Protein AF-A0A7C9N1W8-F1 (afdb_monomer_lite)

InterPro domains:
  IPR045601 Domain of unknown function DUF6455 [PF20056] (12-67)

Sequence (69 aa):
MGDMLDITGAMTALERGLCGDSELQSAVIRCLNCRNDEACKAWLAKAEHGAQPPSFCPNAALFDGLRPR

Organism: NCBI:txid2691042

pLDDT: mean 93.67, std 4.57, range [69.56, 97.81]

Radius of gyration: 11.18 Å; chains: 1; bounding box: 30×17×24 Å

Structure (mmCIF, N/CA/C/O backbone):
data_AF-A0A7C9N1W8-F1
#
_entry.id   AF-A0A7C9N1W8-F1
#
loop_
_atom_site.group_PDB
_atom_site.id
_atom_site.type_symbol
_atom_site.label_atom_id
_atom_site.label_alt_id
_atom_site.label_comp_id
_atom_site.label_asym_id
_atom_site.label_entity_id
_atom_site.label_seq_id
_atom_site.pdbx_PDB_ins_code
_atom_site.Cartn_x
_atom_site.Cartn_y
_atom_site.Cartn_z
_atom_site.occupancy
_atom_site.B_iso_or_equiv
_atom_site.auth_seq_id
_atom_site.auth_comp_id
_atom_site.auth_asym_id
_atom_site.auth_atom_id
_atom_site.pdbx_PDB_model_num
ATOM 1 N N . MET A 1 1 ? -2.002 8.357 -0.191 1.00 87.00 1 MET A N 1
ATOM 2 C CA . MET A 1 1 ? -0.903 7.361 -0.162 1.00 87.00 1 MET A CA 1
ATOM 3 C C . MET A 1 1 ? -0.115 7.426 1.141 1.00 87.00 1 MET A C 1
ATOM 5 O O . MET A 1 1 ? 0.203 6.363 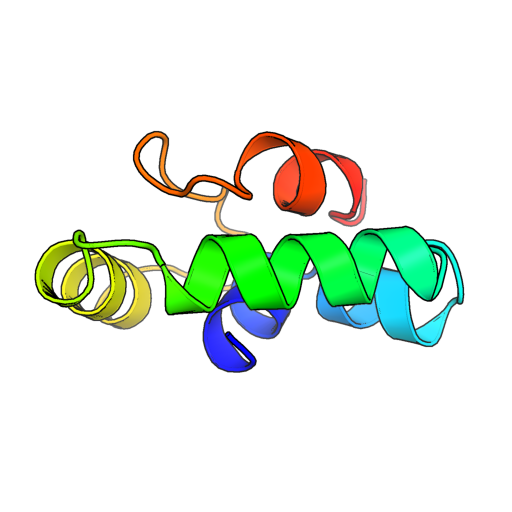1.644 1.00 87.00 1 MET A O 1
ATOM 9 N N . GLY A 1 2 ? 0.160 8.615 1.700 1.00 91.19 2 GLY A N 1
ATOM 10 C CA . GLY A 1 2 ? 0.831 8.748 3.006 1.00 91.19 2 GLY A CA 1
ATOM 11 C C . GLY A 1 2 ? 0.177 7.916 4.113 1.00 91.19 2 GLY A C 1
ATOM 12 O O . GLY A 1 2 ? 0.820 7.016 4.633 1.00 91.19 2 GLY A O 1
ATOM 13 N N . ASP A 1 3 ? -1.124 8.108 4.350 1.00 94.62 3 ASP A N 1
ATOM 14 C CA . ASP A 1 3 ? -1.878 7.360 5.374 1.00 94.62 3 ASP A CA 1
ATOM 15 C C . ASP A 1 3 ? -1.818 5.838 5.177 1.00 94.62 3 ASP A C 1
ATOM 17 O O . ASP A 1 3 ? -1.749 5.077 6.131 1.00 94.62 3 ASP A O 1
ATOM 21 N N . MET A 1 4 ? -1.798 5.383 3.920 1.00 95.12 4 MET A N 1
ATOM 22 C CA . MET A 1 4 ? -1.670 3.965 3.583 1.00 95.12 4 MET A CA 1
ATOM 23 C C . MET A 1 4 ? -0.310 3.409 4.020 1.00 95.12 4 MET A C 1
ATOM 25 O O . MET A 1 4 ? -0.256 2.335 4.607 1.00 95.12 4 MET A O 1
ATOM 29 N N . LEU A 1 5 ? 0.778 4.131 3.730 1.00 93.81 5 LEU A N 1
ATOM 30 C CA . LEU A 1 5 ? 2.139 3.737 4.105 1.00 93.81 5 LEU A CA 1
ATOM 31 C C . LEU A 1 5 ? 2.327 3.719 5.622 1.00 93.81 5 LEU A C 1
ATOM 33 O O . LEU A 1 5 ? 3.018 2.842 6.139 1.00 93.81 5 LEU A O 1
ATOM 37 N N . ASP A 1 6 ? 1.723 4.684 6.310 1.00 94.94 6 ASP A N 1
ATOM 38 C CA . ASP A 1 6 ? 1.756 4.793 7.765 1.00 94.94 6 ASP A CA 1
ATOM 39 C C . ASP A 1 6 ? 0.988 3.636 8.422 1.00 94.94 6 ASP A C 1
ATOM 41 O O . ASP A 1 6 ? 1.569 2.832 9.150 1.00 94.94 6 ASP A O 1
ATOM 45 N N . ILE A 1 7 ? -0.280 3.442 8.038 1.00 95.75 7 ILE A N 1
ATOM 46 C CA . ILE A 1 7 ? -1.142 2.381 8.574 1.00 95.75 7 ILE A CA 1
ATOM 47 C C . ILE A 1 7 ? -0.554 0.990 8.336 1.00 95.75 7 ILE A C 1
ATOM 49 O O . ILE A 1 7 ? -0.593 0.160 9.239 1.00 95.75 7 ILE A O 1
ATOM 53 N N . THR A 1 8 ? 0.013 0.696 7.161 1.0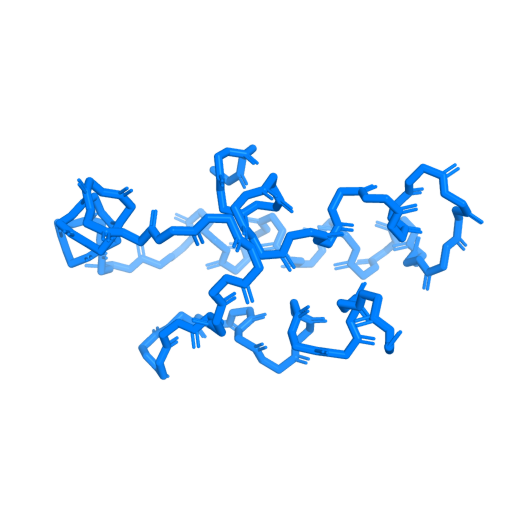0 94.56 8 THR A N 1
ATOM 54 C CA . THR A 1 8 ? 0.626 -0.625 6.930 1.00 94.56 8 THR A CA 1
ATOM 55 C C . THR A 1 8 ? 2.003 -0.774 7.580 1.00 94.56 8 THR A C 1
ATOM 57 O O . THR A 1 8 ? 2.577 -1.861 7.532 1.00 94.56 8 THR A O 1
ATOM 60 N N . GLY A 1 9 ? 2.572 0.301 8.135 1.00 93.12 9 GLY A N 1
ATOM 61 C CA . GLY A 1 9 ? 3.942 0.347 8.652 1.00 93.12 9 GLY A CA 1
ATOM 62 C C . GLY A 1 9 ? 5.026 0.372 7.567 1.00 93.12 9 GLY A C 1
ATOM 63 O O . GLY A 1 9 ? 6.216 0.348 7.885 1.00 93.12 9 GLY A O 1
ATOM 64 N N . ALA A 1 10 ? 4.640 0.452 6.289 1.00 92.94 10 ALA A N 1
ATOM 65 C CA . ALA A 1 10 ? 5.566 0.479 5.154 1.00 92.94 10 ALA A CA 1
ATOM 66 C C . ALA A 1 10 ? 6.389 1.780 5.098 1.00 92.94 10 ALA A C 1
ATOM 68 O O . ALA A 1 10 ? 7.460 1.798 4.491 1.00 92.94 10 ALA A O 1
ATOM 69 N N . MET A 1 11 ? 5.932 2.846 5.769 1.00 92.06 11 MET A N 1
ATOM 70 C CA . MET A 1 11 ? 6.682 4.098 5.927 1.00 92.06 11 MET A CA 1
ATOM 71 C C . MET A 1 11 ? 8.082 3.849 6.506 1.00 92.06 11 MET A C 1
ATOM 73 O O . MET A 1 11 ? 9.072 4.352 5.981 1.00 92.06 11 MET A O 1
ATOM 77 N N . THR A 1 12 ? 8.179 2.978 7.513 1.00 89.62 12 THR A N 1
ATOM 78 C CA . THR A 1 12 ? 9.457 2.656 8.168 1.00 89.62 12 THR A CA 1
ATOM 79 C C . THR A 1 12 ? 10.461 1.995 7.221 1.00 89.62 12 THR A C 1
ATOM 81 O O . THR A 1 12 ? 11.669 2.183 7.357 1.00 89.62 12 THR A O 1
ATOM 84 N N . ALA A 1 13 ? 9.988 1.226 6.238 1.00 87.88 13 ALA A N 1
ATOM 85 C CA . ALA A 1 13 ? 10.847 0.606 5.239 1.00 87.88 13 ALA A CA 1
ATOM 86 C C . ALA A 1 13 ? 11.330 1.614 4.189 1.00 87.88 13 ALA A C 1
ATOM 88 O O . ALA A 1 13 ? 12.483 1.533 3.766 1.00 87.88 13 ALA A O 1
ATOM 89 N N . LEU A 1 14 ? 10.497 2.595 3.819 1.00 85.50 14 LEU A N 1
ATOM 90 C CA . LEU A 1 14 ? 10.917 3.716 2.971 1.00 85.50 14 LEU A CA 1
ATOM 91 C C . LEU A 1 14 ? 12.013 4.545 3.649 1.00 85.50 14 LEU A C 1
ATOM 93 O O . LEU A 1 14 ? 13.038 4.816 3.033 1.00 85.50 14 LEU A O 1
ATOM 97 N N . GLU A 1 15 ? 11.836 4.892 4.924 1.00 87.62 15 GLU A N 1
ATOM 98 C CA . GLU A 1 15 ? 12.824 5.661 5.699 1.00 87.62 15 GLU A CA 1
ATOM 99 C C . GLU A 1 15 ? 14.171 4.936 5.822 1.00 87.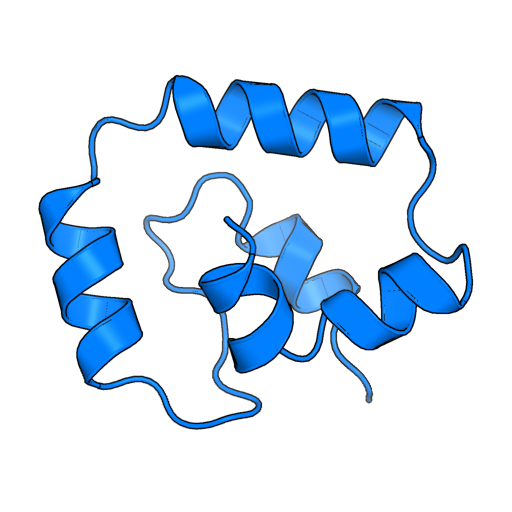62 15 GLU A C 1
ATOM 101 O O . GLU A 1 15 ? 15.227 5.564 5.867 1.00 87.62 15 GLU A O 1
ATOM 106 N N . ARG A 1 16 ? 14.142 3.599 5.839 1.00 88.81 16 ARG A N 1
ATOM 107 C CA . ARG A 1 16 ? 15.334 2.738 5.865 1.00 88.81 16 ARG A CA 1
ATOM 108 C C . ARG A 1 16 ? 15.940 2.486 4.480 1.00 88.81 16 ARG A C 1
ATOM 110 O O . ARG A 1 16 ? 16.911 1.739 4.388 1.00 88.81 16 ARG A O 1
ATOM 117 N N . GLY A 1 17 ? 15.374 3.060 3.416 1.00 87.00 17 GLY A N 1
ATOM 118 C CA . GLY A 1 17 ? 15.842 2.868 2.041 1.00 87.00 17 GLY A CA 1
ATOM 119 C C . GLY A 1 17 ? 15.626 1.451 1.499 1.00 87.00 17 GLY A C 1
ATOM 120 O O . GLY A 1 17 ? 16.341 1.025 0.597 1.00 87.00 17 GLY A O 1
ATOM 121 N N . LEU A 1 18 ? 14.665 0.699 2.050 1.00 86.88 18 LEU A N 1
ATOM 122 C CA . LEU A 1 18 ? 14.352 -0.673 1.623 1.00 86.88 18 LEU A CA 1
ATOM 123 C C . LEU A 1 18 ? 13.451 -0.727 0.378 1.00 86.88 18 LEU A C 1
ATOM 125 O O . LEU A 1 18 ? 13.232 -1.805 -0.167 1.00 86.88 18 LEU A O 1
ATOM 129 N N . CYS A 1 19 ? 12.939 0.420 -0.073 1.00 88.56 19 CYS A N 1
ATOM 130 C CA . CYS A 1 19 ? 12.236 0.578 -1.341 1.00 88.56 19 CYS A CA 1
ATOM 131 C C . CYS A 1 19 ? 13.041 1.532 -2.225 1.00 88.56 19 CYS A C 1
ATOM 133 O O . CYS A 1 19 ? 13.393 2.627 -1.789 1.00 88.56 19 CYS A O 1
ATOM 135 N N . GLY A 1 20 ? 13.354 1.114 -3.452 1.00 90.12 20 GLY A N 1
ATOM 136 C CA . GLY A 1 20 ? 14.102 1.951 -4.389 1.00 90.12 20 GLY A CA 1
ATOM 137 C C . GLY A 1 20 ? 13.249 3.085 -4.965 1.00 90.12 20 GLY A C 1
ATOM 1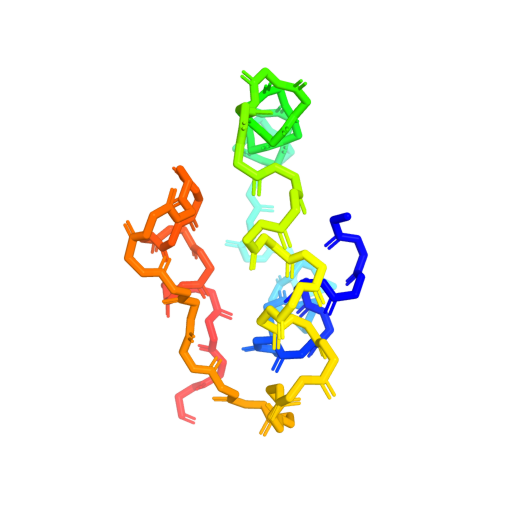38 O O . GLY A 1 20 ? 12.044 2.927 -5.163 1.00 90.12 20 GLY A O 1
ATOM 139 N N . ASP A 1 21 ? 13.882 4.204 -5.323 1.00 88.88 21 ASP A N 1
ATOM 140 C CA . ASP A 1 21 ? 13.199 5.395 -5.857 1.00 88.88 21 ASP A CA 1
ATOM 141 C C . ASP A 1 21 ? 12.304 5.090 -7.071 1.00 88.88 21 ASP A C 1
ATOM 143 O O . ASP A 1 21 ? 11.188 5.600 -7.181 1.00 88.88 21 ASP A O 1
ATOM 147 N N . SER A 1 22 ? 12.759 4.221 -7.979 1.00 92.38 22 SER A N 1
ATOM 148 C CA . SER A 1 22 ? 12.000 3.817 -9.171 1.00 92.38 22 SER A CA 1
ATOM 149 C C . SER A 1 22 ? 10.759 2.981 -8.835 1.00 92.38 22 SER A C 1
ATOM 151 O O . SER A 1 22 ? 9.713 3.115 -9.482 1.00 92.38 22 SER A O 1
ATOM 153 N N . GLU A 1 23 ? 10.844 2.138 -7.807 1.00 93.44 23 GLU A N 1
ATOM 154 C CA . GLU A 1 23 ? 9.725 1.337 -7.319 1.00 93.44 23 GLU A CA 1
ATOM 155 C C . GLU A 1 23 ? 8.698 2.218 -6.606 1.00 93.44 23 GLU A C 1
ATOM 157 O O . GLU A 1 23 ? 7.499 2.104 -6.881 1.00 93.44 23 GLU A O 1
ATOM 162 N N . LEU A 1 24 ? 9.161 3.168 -5.788 1.00 92.88 24 LEU A N 1
ATOM 163 C CA . LEU A 1 24 ? 8.304 4.151 -5.135 1.00 92.88 24 LEU A CA 1
ATOM 164 C C . LEU A 1 24 ? 7.575 5.032 -6.159 1.00 92.88 24 LEU A C 1
ATOM 166 O O . LEU A 1 24 ? 6.358 5.199 -6.068 1.00 92.88 24 LEU A O 1
ATOM 170 N N . GLN A 1 25 ? 8.272 5.543 -7.180 1.00 94.88 25 GLN A N 1
ATOM 171 C CA . GLN A 1 25 ? 7.627 6.304 -8.257 1.00 94.88 25 GLN A CA 1
ATOM 172 C C . GLN A 1 25 ? 6.581 5.471 -9.002 1.00 94.88 25 GLN A C 1
ATOM 174 O O . GLN A 1 25 ? 5.470 5.943 -9.259 1.00 94.88 25 GLN A O 1
ATOM 179 N N . SER A 1 26 ? 6.890 4.207 -9.293 1.00 96.75 26 SER A N 1
ATOM 180 C CA . SER A 1 26 ? 5.927 3.289 -9.905 1.00 96.75 26 SER A CA 1
ATOM 181 C C . SER A 1 26 ? 4.697 3.082 -9.015 1.00 96.75 26 SER A C 1
ATOM 183 O O . SER A 1 26 ? 3.569 3.076 -9.513 1.00 96.75 26 SER A O 1
ATOM 185 N N . ALA A 1 27 ? 4.885 2.951 -7.699 1.00 96.25 27 ALA A N 1
ATOM 186 C CA . ALA A 1 27 ? 3.800 2.808 -6.734 1.00 96.25 27 ALA A CA 1
ATOM 187 C C . ALA A 1 27 ? 2.911 4.058 -6.667 1.00 96.25 27 ALA A C 1
ATOM 189 O O . ALA A 1 27 ? 1.683 3.930 -6.637 1.00 96.25 27 ALA A O 1
ATOM 190 N N . VAL A 1 28 ? 3.507 5.256 -6.720 1.00 95.88 28 VAL A N 1
ATOM 191 C CA . VAL A 1 28 ? 2.779 6.532 -6.820 1.00 95.88 28 VAL A CA 1
ATOM 192 C C . VAL A 1 28 ? 1.906 6.546 -8.074 1.00 95.88 28 VAL A C 1
ATOM 194 O O . VAL A 1 28 ? 0.706 6.791 -7.974 1.00 95.88 28 VAL A O 1
ATOM 197 N N . ILE A 1 29 ? 2.465 6.213 -9.242 1.00 97.38 29 ILE A N 1
ATOM 198 C CA . ILE A 1 29 ? 1.724 6.194 -10.513 1.00 97.38 29 ILE A CA 1
ATOM 199 C C . ILE A 1 29 ? 0.562 5.190 -10.460 1.00 97.38 29 ILE A C 1
ATOM 201 O O . ILE A 1 29 ? -0.551 5.515 -10.879 1.00 97.38 29 ILE A O 1
ATOM 205 N N . ARG A 1 30 ? 0.777 3.985 -9.913 1.00 97.25 30 ARG A N 1
ATOM 206 C CA . ARG A 1 30 ? -0.293 2.986 -9.719 1.00 97.25 30 ARG A CA 1
ATOM 207 C C . ARG A 1 30 ? -1.383 3.492 -8.776 1.00 97.25 30 ARG A C 1
ATOM 209 O O . ARG A 1 30 ? -2.561 3.276 -9.040 1.00 97.25 30 ARG A O 1
ATOM 216 N N . CYS A 1 31 ? -1.001 4.174 -7.695 1.00 97.06 31 CYS A N 1
ATOM 217 C CA . CYS A 1 31 ? -1.943 4.754 -6.742 1.00 97.06 31 CYS A CA 1
ATOM 218 C C . CYS A 1 31 ? -2.785 5.864 -7.385 1.00 97.06 31 CYS A C 1
ATOM 220 O O . CYS A 1 31 ? -3.997 5.875 -7.201 1.00 97.06 31 CYS A O 1
ATOM 222 N N . LEU A 1 32 ? -2.164 6.765 -8.154 1.00 96.19 32 LEU A N 1
ATOM 223 C CA . LEU A 1 32 ? -2.847 7.875 -8.830 1.00 96.19 32 LEU A CA 1
ATOM 224 C C . LEU A 1 32 ? -3.824 7.401 -9.913 1.00 96.19 32 LEU A C 1
ATOM 226 O O . LEU A 1 32 ? -4.852 8.030 -10.126 1.00 96.19 32 LEU A O 1
ATOM 230 N N . ASN A 1 33 ? -3.522 6.283 -10.578 1.00 96.88 33 ASN A N 1
ATOM 231 C CA . ASN A 1 33 ? -4.402 5.692 -11.590 1.00 96.88 33 ASN A CA 1
ATOM 232 C C . ASN A 1 33 ? -5.462 4.739 -11.008 1.00 96.88 33 ASN A C 1
ATOM 234 O O . ASN A 1 33 ? -6.308 4.229 -11.748 1.00 96.88 33 ASN A O 1
ATOM 238 N N . CYS A 1 34 ? -5.423 4.463 -9.701 1.00 96.75 34 CYS A N 1
ATOM 239 C CA . CYS A 1 34 ? -6.387 3.589 -9.046 1.00 96.75 34 CYS A CA 1
ATOM 240 C C . CYS A 1 34 ? -7.773 4.246 -9.018 1.00 96.75 34 CYS A C 1
ATOM 242 O O . CYS A 1 34 ? -7.914 5.400 -8.629 1.00 96.75 34 CYS A O 1
ATOM 244 N N . ARG A 1 35 ? -8.813 3.488 -9.382 1.00 96.00 35 ARG A N 1
ATOM 245 C CA . ARG A 1 35 ? -10.213 3.957 -9.396 1.00 96.00 35 ARG A CA 1
ATOM 246 C C . ARG A 1 35 ? -11.026 3.517 -8.175 1.00 96.00 35 ARG A C 1
ATOM 248 O O . ARG A 1 35 ? -12.241 3.650 -8.171 1.00 96.00 35 ARG A O 1
ATOM 255 N N . ASN A 1 36 ? -10.362 2.965 -7.162 1.00 96.12 36 ASN A N 1
ATOM 256 C CA . ASN A 1 36 ? -10.987 2.459 -5.938 1.00 96.12 36 ASN A CA 1
ATOM 257 C C . ASN A 1 36 ? -10.817 3.453 -4.774 1.00 96.12 36 ASN A C 1
ATOM 259 O O . ASN A 1 36 ? -10.488 3.049 -3.659 1.00 96.12 36 ASN A O 1
ATOM 263 N N . ASP A 1 37 ? -10.961 4.755 -5.027 1.00 93.50 37 ASP A N 1
ATOM 264 C CA . ASP A 1 37 ? -10.691 5.805 -4.039 1.00 93.50 37 ASP A CA 1
ATOM 265 C C . ASP A 1 37 ? -11.663 5.749 -2.851 1.00 93.50 37 ASP A C 1
ATOM 267 O O . ASP A 1 37 ? -11.222 5.811 -1.705 1.00 93.50 37 ASP A O 1
ATOM 271 N N . GLU A 1 38 ? -12.955 5.528 -3.098 1.00 96.50 38 GLU A N 1
ATOM 272 C CA . GLU A 1 38 ? -13.960 5.371 -2.037 1.00 96.50 38 GLU A CA 1
ATOM 273 C C . GLU A 1 38 ? -13.699 4.134 -1.165 1.00 96.50 38 GLU A C 1
ATOM 275 O O . GLU A 1 38 ? -13.716 4.215 0.064 1.00 96.50 38 GLU A O 1
ATOM 280 N N . ALA A 1 39 ? -13.362 2.995 -1.780 1.00 97.06 39 ALA A N 1
ATOM 281 C CA . ALA A 1 39 ? -12.989 1.787 -1.042 1.00 97.06 39 ALA A CA 1
ATOM 282 C C . ALA A 1 39 ? -11.697 1.989 -0.229 1.00 97.06 39 ALA A C 1
ATOM 284 O O . ALA A 1 39 ? -11.594 1.503 0.897 1.00 97.06 39 ALA A O 1
ATOM 285 N N . CYS A 1 40 ? -10.733 2.740 -0.773 1.00 97.38 40 CYS A N 1
ATOM 286 C CA . CYS A 1 40 ? -9.499 3.113 -0.085 1.00 97.38 40 CYS A CA 1
ATOM 287 C C . CYS A 1 40 ? -9.788 3.956 1.160 1.00 97.38 40 CYS A C 1
ATOM 289 O O . CYS A 1 40 ? -9.366 3.582 2.250 1.00 97.38 40 CYS A O 1
ATOM 291 N N . LYS A 1 41 ? -10.576 5.032 1.032 1.00 96.88 41 LYS A N 1
ATOM 292 C CA . LYS A 1 41 ? -10.972 5.890 2.163 1.00 96.88 41 LYS A CA 1
ATOM 293 C C . LYS A 1 41 ? -11.724 5.098 3.234 1.00 96.88 41 LYS A C 1
ATOM 295 O O . LYS A 1 41 ? -11.420 5.220 4.417 1.00 96.88 41 LYS A O 1
ATOM 300 N N . ALA A 1 42 ? -12.673 4.254 2.824 1.00 97.81 42 ALA A N 1
ATOM 301 C CA . ALA A 1 42 ? -13.455 3.431 3.744 1.00 97.81 42 ALA A CA 1
ATOM 302 C C . ALA A 1 42 ? -12.596 2.406 4.501 1.00 97.81 42 ALA A C 1
ATOM 304 O O . ALA A 1 42 ? -12.875 2.116 5.665 1.00 97.81 42 ALA A O 1
ATOM 305 N N . TRP A 1 43 ? -11.566 1.860 3.849 1.00 97.69 43 TRP A N 1
ATOM 306 C CA . TRP A 1 43 ? -10.589 0.988 4.493 1.00 97.69 43 TRP A CA 1
ATOM 307 C C . TRP A 1 43 ? -9.688 1.774 5.453 1.00 97.69 43 TRP A C 1
ATOM 309 O O . TRP A 1 43 ? -9.585 1.389 6.614 1.00 97.69 43 TRP A O 1
ATOM 319 N N . LEU A 1 44 ? -9.121 2.907 5.018 1.00 97.31 44 LEU A N 1
ATOM 320 C CA . LEU A 1 44 ? -8.255 3.766 5.841 1.00 97.31 44 LEU A CA 1
ATOM 321 C C . LEU A 1 44 ? -8.950 4.225 7.130 1.00 97.31 44 LEU A C 1
ATOM 323 O O . LEU A 1 44 ? -8.330 4.249 8.183 1.00 97.31 44 LEU A O 1
ATOM 327 N N . ALA A 1 45 ? -10.250 4.526 7.070 1.00 97.25 45 ALA A N 1
ATOM 328 C CA . ALA A 1 45 ? -11.028 4.949 8.235 1.00 97.25 45 ALA A CA 1
ATOM 329 C C . ALA A 1 45 ? -11.220 3.854 9.305 1.00 97.25 45 ALA A C 1
ATOM 331 O O . ALA A 1 45 ? -11.634 4.161 10.421 1.00 97.25 45 ALA A O 1
ATOM 332 N N . LYS A 1 46 ? -10.989 2.581 8.962 1.00 96.69 46 LYS A N 1
ATOM 333 C CA . LYS A 1 46 ? -11.232 1.420 9.838 1.00 96.69 46 LYS A CA 1
ATOM 334 C C . LYS A 1 46 ? -9.969 0.627 10.154 1.00 96.69 46 LYS A C 1
ATOM 336 O O . LYS A 1 46 ? -9.992 -0.193 11.065 1.00 96.69 46 LYS A O 1
ATOM 341 N N . ALA A 1 47 ? -8.918 0.797 9.361 1.00 96.12 47 ALA A N 1
ATOM 342 C CA . ALA A 1 47 ? -7.695 0.031 9.486 1.00 96.12 47 ALA A CA 1
ATOM 343 C C . ALA A 1 47 ? -6.902 0.472 10.721 1.00 96.12 47 ALA A C 1
ATOM 345 O O . ALA A 1 47 ? -6.679 1.659 10.951 1.00 96.12 47 ALA A O 1
ATOM 346 N N . GLU A 1 48 ? -6.461 -0.505 11.505 1.00 95.38 48 GLU A N 1
ATOM 347 C CA . GLU A 1 48 ? -5.549 -0.279 12.622 1.00 95.38 48 GLU A CA 1
ATOM 348 C C . GLU A 1 48 ? -4.098 -0.235 12.130 1.00 95.38 48 GLU A C 1
ATOM 350 O O . GLU A 1 48 ? -3.765 -0.758 11.063 1.00 95.38 48 GLU A O 1
ATOM 355 N N . HIS A 1 49 ? -3.210 0.371 12.918 1.00 93.69 49 HIS A N 1
ATOM 356 C CA . HIS A 1 49 ? -1.782 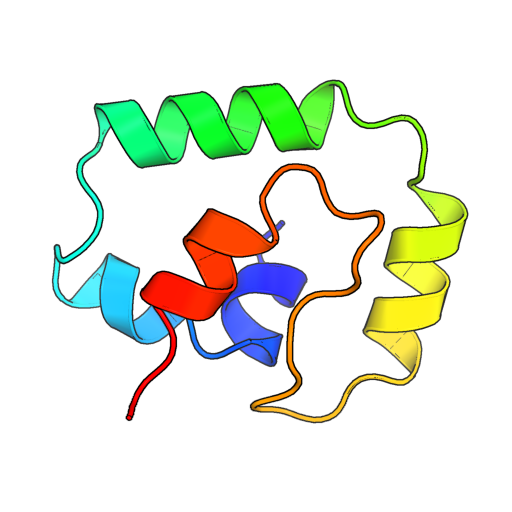0.360 12.606 1.00 93.69 49 HIS A CA 1
ATOM 357 C C . HIS A 1 49 ? -1.254 -1.080 12.525 1.00 93.69 49 HIS A C 1
ATOM 359 O O . HIS A 1 49 ? -1.563 -1.924 13.363 1.00 93.69 49 HIS A O 1
ATOM 365 N N . GLY A 1 50 ? -0.443 -1.358 11.508 1.00 92.94 50 GLY A N 1
ATOM 366 C CA . GLY A 1 50 ? 0.037 -2.697 11.176 1.00 92.94 50 GLY A CA 1
ATOM 367 C C . GLY A 1 50 ? -0.948 -3.536 10.354 1.00 92.94 50 GLY A C 1
ATOM 368 O O . GLY A 1 50 ? -0.651 -4.701 10.068 1.00 92.94 50 GLY A O 1
ATOM 369 N N . ALA A 1 51 ? -2.094 -2.985 9.938 1.00 95.50 51 ALA A N 1
ATOM 370 C CA . ALA A 1 51 ? -3.035 -3.698 9.081 1.00 95.50 51 ALA A CA 1
ATOM 371 C C . ALA A 1 51 ? -2.386 -4.136 7.758 1.00 95.50 51 ALA A C 1
ATOM 373 O O . ALA A 1 51 ? -1.487 -3.491 7.208 1.00 95.50 51 ALA A O 1
ATOM 374 N N . GLN A 1 52 ? -2.853 -5.264 7.227 1.00 95.94 52 GLN A N 1
ATOM 375 C CA . GLN A 1 52 ? -2.470 -5.698 5.888 1.00 95.94 52 GLN A CA 1
ATOM 376 C C . GLN A 1 52 ? -3.154 -4.826 4.836 1.00 95.94 52 GLN A C 1
ATOM 378 O O . GLN A 1 52 ? -4.335 -4.501 4.994 1.00 95.94 52 GLN A O 1
ATOM 383 N N . PRO A 1 53 ? -2.455 -4.475 3.745 1.00 96.00 53 PRO A N 1
ATOM 384 C CA . PRO A 1 53 ? -3.071 -3.722 2.667 1.00 96.00 53 PRO A CA 1
ATOM 385 C C . PRO A 1 53 ? -4.247 -4.510 2.065 1.00 96.00 53 PRO A C 1
ATOM 387 O O . PRO A 1 53 ? -4.170 -5.735 1.933 1.00 96.00 53 PRO A O 1
ATOM 390 N N . PRO A 1 54 ? -5.341 -3.840 1.669 1.00 96.75 54 PRO A N 1
ATOM 391 C CA . PRO A 1 54 ? -6.506 -4.527 1.145 1.00 96.75 54 PRO A CA 1
ATOM 392 C C . PRO A 1 54 ? -6.217 -5.078 -0.254 1.00 96.75 54 PRO A C 1
ATOM 394 O O . PRO A 1 54 ? -5.487 -4.472 -1.039 1.00 96.75 54 PRO A O 1
ATOM 397 N N . SER A 1 55 ? -6.852 -6.197 -0.603 1.00 95.88 55 SER A N 1
ATOM 398 C CA . SER A 1 55 ? -6.604 -6.918 -1.862 1.00 95.88 55 SER A CA 1
ATOM 399 C C . SER A 1 55 ? -6.915 -6.116 -3.131 1.00 95.88 55 SER A C 1
ATOM 401 O O . SER A 1 55 ? -6.350 -6.401 -4.182 1.00 95.88 55 SER A O 1
ATOM 403 N N . PHE A 1 56 ? -7.779 -5.097 -3.054 1.00 95.81 56 PHE A N 1
ATOM 404 C CA . PHE A 1 56 ? -8.075 -4.213 -4.188 1.00 95.81 56 PHE A CA 1
ATOM 405 C C . PHE A 1 56 ? -6.972 -3.177 -4.456 1.00 95.81 56 PHE A C 1
ATOM 407 O O . PHE A 1 56 ? -7.000 -2.510 -5.495 1.00 95.81 56 PHE A O 1
ATOM 414 N N . CYS A 1 57 ? -6.046 -2.968 -3.512 1.00 97.56 57 CYS A N 1
ATOM 415 C CA . CYS A 1 57 ? -4.989 -1.978 -3.658 1.00 97.56 57 CYS A CA 1
ATOM 416 C C . CYS A 1 57 ? -3.957 -2.476 -4.684 1.00 97.56 57 CYS A C 1
ATOM 418 O O . CYS A 1 57 ? -3.351 -3.528 -4.477 1.00 97.56 57 CYS A O 1
ATOM 420 N N . PRO A 1 58 ? -3.663 -1.716 -5.756 1.00 97.31 58 PRO A N 1
ATOM 421 C CA . PRO A 1 58 ? -2.689 -2.132 -6.771 1.00 97.31 58 PRO A CA 1
ATOM 422 C C . PRO A 1 58 ? -1.248 -2.203 -6.239 1.00 97.31 58 PRO A C 1
ATOM 424 O O . PRO A 1 58 ? -0.369 -2.746 -6.901 1.00 97.31 58 PRO A O 1
ATOM 427 N N . ASN A 1 59 ? -1.000 -1.655 -5.047 1.00 97.31 59 ASN A N 1
ATOM 428 C CA . ASN A 1 59 ? 0.281 -1.715 -4.350 1.00 97.31 59 ASN A CA 1
ATOM 429 C C . ASN A 1 59 ? 0.264 -2.695 -3.166 1.00 97.31 59 ASN A C 1
ATOM 431 O O . ASN A 1 59 ? 1.198 -2.679 -2.371 1.00 97.31 59 ASN A O 1
ATOM 435 N N . ALA A 1 60 ? -0.762 -3.545 -3.026 1.00 97.12 60 ALA A N 1
ATOM 436 C CA . ALA A 1 60 ? -0.893 -4.435 -1.873 1.00 97.12 60 ALA A CA 1
ATOM 437 C C . ALA A 1 60 ? 0.337 -5.330 -1.675 1.00 97.12 60 ALA A C 1
ATOM 439 O O . ALA A 1 60 ? 0.880 -5.380 -0.579 1.00 97.12 60 ALA A O 1
ATOM 440 N N . ALA A 1 61 ? 0.830 -5.960 -2.744 1.00 95.88 61 ALA A N 1
ATOM 441 C CA . ALA A 1 61 ? 2.020 -6.807 -2.671 1.00 95.88 61 ALA A CA 1
ATOM 442 C C . ALA A 1 61 ? 3.278 -6.028 -2.249 1.00 95.88 61 ALA A C 1
ATOM 444 O O . ALA A 1 61 ? 4.065 -6.519 -1.444 1.00 95.88 61 ALA A O 1
ATOM 445 N N . LEU A 1 62 ? 3.446 -4.801 -2.758 1.00 95.50 62 LEU A N 1
ATOM 446 C CA . LEU A 1 62 ? 4.566 -3.939 -2.381 1.00 95.50 62 LEU A CA 1
ATOM 447 C C 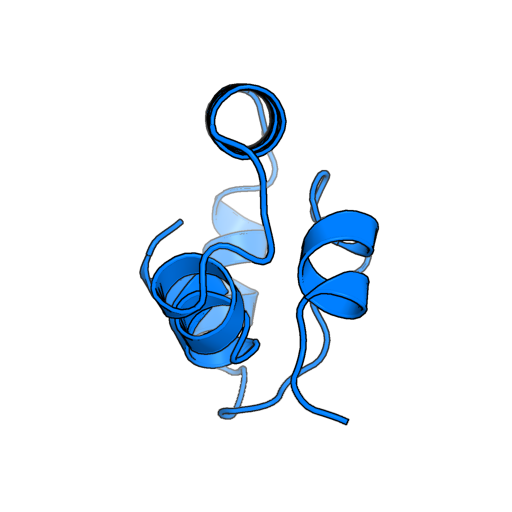. LEU A 1 62 ? 4.493 -3.579 -0.896 1.00 95.50 62 LEU A C 1
ATOM 449 O O . LEU A 1 62 ? 5.456 -3.775 -0.162 1.00 95.50 62 LEU A O 1
ATOM 453 N N . PHE A 1 63 ? 3.347 -3.069 -0.443 1.00 95.38 63 PHE A N 1
ATOM 454 C CA . PHE A 1 63 ? 3.191 -2.653 0.946 1.00 95.38 63 PHE A CA 1
ATOM 455 C C . PHE A 1 63 ? 3.320 -3.825 1.908 1.00 95.38 63 PHE A C 1
ATOM 457 O O . PHE A 1 63 ? 3.966 -3.651 2.932 1.00 95.38 63 PHE A O 1
ATOM 464 N N . ASP A 1 64 ? 2.785 -5.003 1.573 1.00 94.44 64 ASP A N 1
ATOM 465 C CA . ASP A 1 64 ? 2.928 -6.212 2.390 1.00 94.44 64 ASP A CA 1
ATOM 466 C C . ASP A 1 64 ? 4.396 -6.665 2.507 1.00 94.44 64 ASP A C 1
ATOM 468 O O . ASP A 1 64 ? 4.848 -7.030 3.592 1.00 94.44 64 ASP A O 1
ATOM 472 N N . GLY A 1 65 ? 5.169 -6.556 1.419 1.00 93.31 65 GLY A N 1
ATOM 473 C CA . GLY A 1 65 ? 6.606 -6.845 1.414 1.00 93.31 65 GLY A CA 1
ATOM 474 C C . GLY A 1 65 ? 7.450 -5.856 2.224 1.00 93.31 65 GLY A C 1
ATOM 475 O O . GLY A 1 65 ? 8.494 -6.236 2.750 1.00 93.31 65 GLY A O 1
ATOM 476 N N . LEU A 1 66 ? 6.988 -4.610 2.352 1.00 92.81 66 LEU A N 1
ATOM 477 C CA . LEU A 1 66 ? 7.659 -3.536 3.091 1.00 92.81 66 LEU A CA 1
ATOM 478 C C . LEU A 1 66 ? 7.262 -3.466 4.571 1.00 92.81 66 LEU A C 1
ATOM 480 O O . LEU A 1 66 ? 7.804 -2.640 5.306 1.00 92.81 66 LEU A O 1
ATOM 484 N N . ARG A 1 67 ? 6.316 -4.286 5.038 1.00 90.50 67 ARG A N 1
ATOM 485 C CA . ARG A 1 67 ? 5.912 -4.240 6.447 1.00 90.50 67 ARG A CA 1
ATOM 486 C C . ARG A 1 67 ? 7.032 -4.763 7.347 1.00 90.50 67 ARG A C 1
ATOM 488 O O . ARG A 1 67 ? 7.736 -5.705 6.968 1.00 90.50 67 ARG A O 1
ATOM 495 N N . PRO A 1 68 ? 7.179 -4.208 8.560 1.00 82.06 68 PRO A N 1
ATOM 496 C CA . PRO A 1 68 ? 8.029 -4.814 9.575 1.00 82.06 68 PRO A CA 1
ATOM 497 C C . PRO A 1 68 ? 7.562 -6.251 9.870 1.00 82.06 68 PRO A C 1
ATOM 499 O O . PRO A 1 68 ? 6.362 -6.529 9.906 1.00 82.06 68 PRO A O 1
ATOM 502 N N . ARG A 1 69 ? 8.533 -7.160 10.013 1.00 69.56 69 ARG A N 1
ATOM 503 C CA . ARG A 1 69 ? 8.325 -8.566 10.392 1.00 69.56 69 ARG A CA 1
ATOM 504 C C . ARG A 1 69 ? 8.045 -8.695 11.881 1.00 69.56 69 ARG A C 1
ATOM 506 O O . ARG A 1 69 ? 8.707 -7.964 12.649 1.00 69.56 69 ARG A O 1
#

Foldseek 3Di:
DVLLCQQLVLVVLVVVVVAPPVRVVVLVVQQVPQPCVVVVVVCSVPGHRNDQDDPSRPCRVVSNVSHDD

Secondary structure (DSSP, 8-state):
-HHHHHHTTTHHHHHTT-S-HHHHHHHHHHHHT-S-HHHHHHHHTTPPTTPPPPTT-TTHHHHHHTS--